Protein AF-A0A379V1A9-F1 (afdb_monomer_lite)

Structure (mmCIF, N/CA/C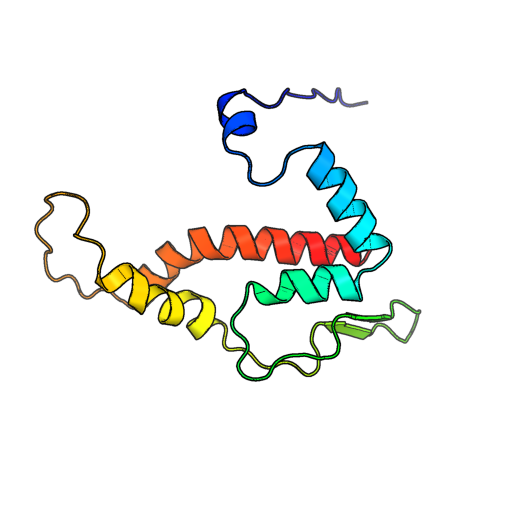/O backbone):
data_AF-A0A379V1A9-F1
#
_entry.id   AF-A0A379V1A9-F1
#
loop_
_atom_site.group_PDB
_atom_site.id
_atom_site.type_symbol
_atom_site.label_atom_id
_atom_site.label_alt_id
_atom_site.label_comp_id
_atom_site.label_asym_id
_atom_site.label_entity_id
_atom_site.label_seq_id
_atom_site.pdbx_PDB_ins_code
_atom_site.Cartn_x
_atom_site.Cartn_y
_atom_site.Cartn_z
_atom_site.occupancy
_atom_site.B_iso_or_equiv
_atom_site.auth_seq_id
_atom_site.auth_comp_id
_atom_site.auth_asym_id
_atom_site.auth_atom_id
_atom_site.pdbx_PDB_model_num
ATOM 1 N N . MET A 1 1 ? 33.367 13.624 -0.659 1.00 52.41 1 MET A N 1
ATOM 2 C CA . MET A 1 1 ? 32.279 13.339 -1.618 1.00 52.41 1 MET A CA 1
ATOM 3 C C . MET A 1 1 ? 32.472 11.920 -2.129 1.00 52.41 1 MET A C 1
ATOM 5 O O . MET A 1 1 ? 33.436 11.682 -2.844 1.00 52.41 1 MET A O 1
ATOM 9 N N . SER A 1 2 ? 31.660 10.960 -1.687 1.00 70.19 2 SER A N 1
ATOM 10 C CA . SER A 1 2 ? 31.727 9.576 -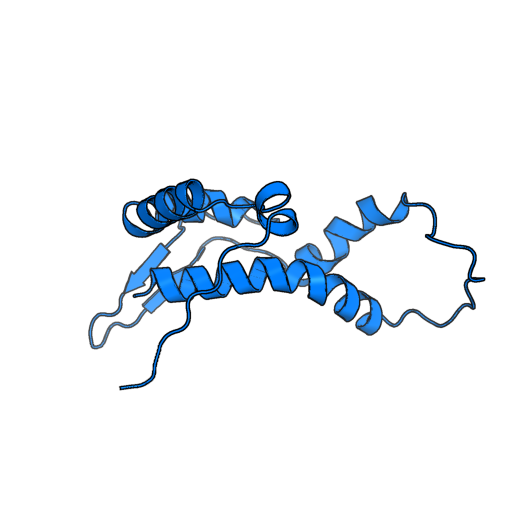2.175 1.00 70.19 2 SER A CA 1
ATOM 11 C C . SER A 1 2 ? 31.229 9.503 -3.625 1.00 70.19 2 SER A C 1
ATOM 13 O O . SER A 1 2 ? 30.213 10.108 -3.966 1.00 70.19 2 SER A O 1
ATOM 15 N N . GLN A 1 3 ? 31.944 8.787 -4.497 1.00 73.31 3 GLN A N 1
ATOM 16 C CA . GLN A 1 3 ? 31.487 8.553 -5.870 1.00 73.31 3 GLN A CA 1
ATOM 17 C C . GLN A 1 3 ? 30.266 7.622 -5.850 1.00 73.31 3 GLN A C 1
ATOM 19 O O . GLN A 1 3 ? 30.300 6.555 -5.242 1.00 73.31 3 GLN A O 1
ATOM 24 N N . THR A 1 4 ? 29.170 8.034 -6.494 1.00 83.06 4 THR A N 1
ATOM 25 C CA . THR A 1 4 ? 27.951 7.220 -6.619 1.00 83.06 4 THR A CA 1
ATOM 26 C C . THR A 1 4 ? 27.962 6.508 -7.968 1.00 83.06 4 THR A C 1
ATOM 28 O O . THR A 1 4 ? 27.695 7.126 -8.998 1.00 83.06 4 THR A O 1
ATOM 31 N N . HIS A 1 5 ? 28.262 5.210 -7.971 1.00 84.31 5 HIS A N 1
ATOM 32 C CA . HIS A 1 5 ? 28.200 4.380 -9.175 1.00 84.31 5 HIS A CA 1
ATOM 33 C C . HIS A 1 5 ? 26.764 3.892 -9.397 1.00 84.31 5 HIS A C 1
ATOM 35 O O . HIS A 1 5 ? 26.204 3.180 -8.564 1.00 84.31 5 HIS A O 1
ATOM 41 N N . LYS A 1 6 ? 26.148 4.288 -10.517 1.00 87.75 6 LYS A N 1
ATOM 42 C CA . LYS A 1 6 ? 24.834 3.778 -10.934 1.00 87.75 6 LYS A CA 1
ATOM 43 C C . LYS A 1 6 ? 25.032 2.569 -11.846 1.00 87.75 6 LYS A C 1
ATOM 45 O O . LYS A 1 6 ? 25.679 2.687 -12.882 1.00 87.75 6 LYS A O 1
ATOM 50 N N . HIS A 1 7 ? 24.460 1.429 -11.470 1.00 90.75 7 HIS A N 1
ATOM 51 C CA . HIS A 1 7 ? 24.455 0.221 -12.294 1.00 90.75 7 HIS A CA 1
ATOM 52 C C . HIS A 1 7 ? 23.165 0.143 -13.109 1.00 90.75 7 HIS A C 1
ATOM 54 O O . HIS A 1 7 ? 22.075 0.347 -12.572 1.00 90.75 7 HIS A O 1
ATOM 60 N N . ALA A 1 8 ? 23.295 -0.146 -14.403 1.00 92.75 8 ALA A N 1
ATOM 61 C CA . ALA A 1 8 ? 22.150 -0.357 -15.277 1.00 92.75 8 ALA A CA 1
ATOM 62 C C . ALA A 1 8 ? 21.405 -1.647 -14.906 1.00 92.75 8 ALA A C 1
ATOM 64 O O . ALA A 1 8 ? 21.997 -2.605 -14.401 1.00 92.75 8 ALA A O 1
ATOM 65 N N . ILE A 1 9 ? 20.102 -1.669 -15.180 1.00 90.69 9 ILE A N 1
ATOM 66 C CA . ILE A 1 9 ? 19.267 -2.850 -14.965 1.00 90.69 9 ILE A CA 1
ATOM 67 C C . ILE A 1 9 ? 19.653 -3.894 -16.025 1.00 90.69 9 ILE A C 1
ATOM 69 O O . ILE A 1 9 ? 19.598 -3.585 -17.216 1.00 90.69 9 ILE A O 1
ATOM 73 N N . PRO A 1 10 ? 20.051 -5.115 -15.634 1.00 93.81 10 PRO A N 1
ATOM 74 C CA . PRO A 1 10 ? 20.410 -6.149 -16.595 1.00 93.81 10 PRO A CA 1
ATOM 75 C C . PRO A 1 10 ? 19.163 -6.672 -17.331 1.00 93.81 10 PRO A C 1
ATOM 77 O O . PRO A 1 10 ? 18.068 -6.719 -16.764 1.00 93.81 10 PRO A O 1
ATOM 80 N N . ALA A 1 11 ? 19.331 -7.090 -18.590 1.00 93.38 11 ALA A N 1
ATOM 81 C CA . ALA A 1 11 ? 18.224 -7.445 -19.489 1.00 93.38 11 ALA A CA 1
ATOM 82 C C . ALA A 1 11 ? 17.298 -8.535 -18.919 1.00 93.38 11 ALA A C 1
ATOM 84 O O . ALA A 1 11 ? 16.081 -8.394 -18.938 1.00 93.38 11 ALA A O 1
ATOM 85 N N . ASN A 1 12 ? 17.867 -9.562 -18.279 1.00 94.06 12 ASN A N 1
ATOM 86 C CA . ASN A 1 12 ? 17.095 -10.647 -17.669 1.00 94.06 12 ASN A CA 1
ATOM 87 C C . ASN A 1 12 ? 16.124 -10.173 -16.570 1.00 94.06 12 ASN A C 1
ATOM 89 O O . ASN A 1 12 ? 15.136 -10.854 -16.289 1.00 94.06 12 ASN A O 1
ATOM 93 N N . ILE A 1 13 ? 16.427 -9.047 -15.914 1.00 92.44 13 ILE A N 1
ATOM 94 C CA . ILE A 1 13 ? 15.554 -8.431 -14.913 1.00 92.44 13 ILE A CA 1
ATOM 95 C C . ILE A 1 13 ? 14.546 -7.514 -15.592 1.00 92.44 13 ILE A C 1
ATOM 97 O O . ILE A 1 13 ? 13.381 -7.556 -15.215 1.00 92.44 13 ILE A O 1
ATOM 101 N N . ALA A 1 14 ? 14.960 -6.740 -16.597 1.00 91.19 14 ALA A N 1
ATOM 102 C CA . ALA A 1 14 ? 14.048 -5.893 -17.364 1.00 91.19 14 ALA A CA 1
ATOM 103 C C . ALA A 1 14 ? 12.885 -6.708 -17.966 1.00 91.19 14 ALA A C 1
ATOM 105 O O . ALA A 1 14 ? 11.733 -6.306 -17.822 1.00 91.19 14 ALA A O 1
ATOM 106 N N . ASP A 1 15 ? 13.167 -7.897 -18.505 1.00 91.88 15 ASP A N 1
ATOM 107 C CA . ASP A 1 15 ? 12.164 -8.756 -19.152 1.00 91.88 15 ASP A CA 1
ATOM 108 C C . ASP A 1 15 ? 11.169 -9.410 -18.175 1.00 91.88 15 ASP A C 1
ATOM 110 O O . ASP A 1 15 ? 10.052 -9.756 -18.555 1.00 91.88 15 ASP A O 1
ATOM 114 N N . ARG A 1 16 ? 11.567 -9.629 -16.913 1.00 91.88 16 ARG A N 1
ATOM 115 C CA . ARG A 1 16 ? 10.768 -10.372 -15.911 1.00 91.88 16 ARG A CA 1
ATOM 116 C C . ARG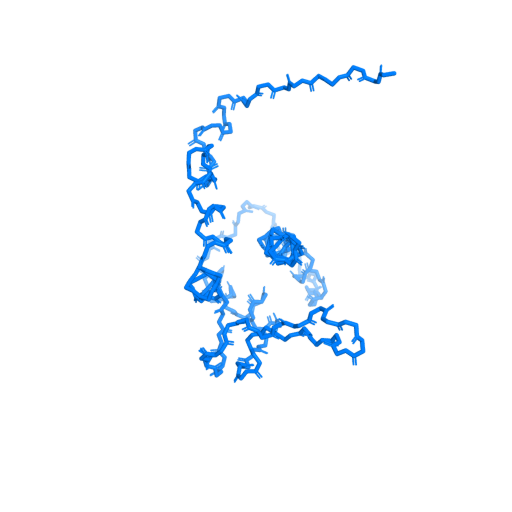 A 1 16 ? 10.319 -9.513 -14.732 1.00 91.88 16 ARG A C 1
ATOM 118 O O . ARG A 1 16 ? 9.737 -10.040 -13.780 1.00 91.88 16 ARG A O 1
ATOM 125 N N . CYS A 1 17 ? 10.634 -8.219 -14.740 1.00 90.94 17 CYS A N 1
ATOM 126 C CA . CYS A 1 17 ? 10.285 -7.333 -13.642 1.00 90.94 17 CYS A CA 1
ATOM 127 C C . CYS A 1 17 ? 8.763 -7.198 -13.526 1.00 90.94 17 CYS A C 1
ATOM 129 O O . CYS A 1 17 ? 8.040 -7.120 -14.513 1.00 90.94 17 CYS A O 1
ATOM 131 N N . LEU A 1 18 ? 8.272 -7.160 -12.287 1.00 91.31 18 LEU A N 1
ATOM 132 C CA . LEU A 1 18 ? 6.852 -6.917 -12.025 1.00 91.31 18 LEU A CA 1
ATOM 133 C C . LEU A 1 18 ? 6.485 -5.441 -12.205 1.00 91.31 18 LEU A C 1
ATOM 135 O O . LEU A 1 18 ? 5.318 -5.129 -12.414 1.00 91.31 18 LEU A O 1
ATOM 139 N N . ILE A 1 19 ? 7.473 -4.551 -12.059 1.00 92.25 19 ILE A N 1
ATOM 140 C CA . ILE A 1 19 ? 7.333 -3.099 -12.124 1.00 92.25 19 ILE A CA 1
ATOM 141 C C . ILE A 1 19 ? 8.540 -2.543 -12.878 1.00 92.25 19 ILE A C 1
ATOM 143 O O . ILE A 1 19 ? 9.677 -2.702 -12.426 1.00 92.25 19 ILE A O 1
ATOM 147 N N . ASN A 1 20 ? 8.285 -1.883 -14.003 1.00 93.00 20 ASN A N 1
ATOM 148 C CA . ASN A 1 20 ? 9.296 -1.164 -14.775 1.00 93.00 20 ASN A CA 1
ATOM 149 C C . ASN A 1 20 ? 9.455 0.298 -14.271 1.00 93.00 20 ASN A C 1
ATOM 151 O O . ASN A 1 20 ? 8.684 0.737 -13.410 1.00 93.00 20 ASN A O 1
ATOM 155 N N . PRO A 1 21 ? 10.437 1.076 -14.769 1.00 92.00 21 PRO A N 1
ATOM 156 C CA . PRO A 1 21 ? 10.662 2.451 -14.308 1.00 92.00 21 PRO A CA 1
ATOM 157 C C . PRO A 1 21 ? 9.452 3.387 -14.476 1.00 92.00 21 PRO A C 1
ATOM 159 O O . PRO A 1 21 ? 9.153 4.172 -13.581 1.00 92.00 21 PRO A O 1
ATOM 162 N N . GLU A 1 22 ? 8.711 3.280 -15.578 1.00 93.44 22 GLU A N 1
ATOM 163 C CA . GLU A 1 22 ? 7.541 4.131 -15.852 1.00 93.44 22 GLU A CA 1
ATOM 164 C C . GLU A 1 22 ? 6.355 3.792 -14.935 1.00 93.44 22 GLU A C 1
ATOM 166 O O . GLU A 1 22 ? 5.675 4.672 -14.396 1.00 93.44 22 GLU A O 1
ATOM 171 N N . GLN A 1 23 ? 6.128 2.498 -14.703 1.00 90.94 23 GLN A N 1
ATOM 172 C CA . GLN A 1 23 ? 5.131 1.995 -13.763 1.00 90.94 23 GLN A CA 1
ATOM 173 C C . GLN A 1 23 ? 5.483 2.378 -12.328 1.00 90.94 23 GLN A C 1
ATOM 175 O O . GLN A 1 23 ? 4.580 2.704 -11.558 1.00 90.94 23 GLN A O 1
ATOM 180 N N . TYR A 1 24 ? 6.770 2.355 -11.968 1.00 91.50 24 TYR A N 1
ATOM 181 C CA . TYR A 1 24 ? 7.242 2.832 -10.672 1.00 91.50 24 TYR A CA 1
ATOM 182 C C . TYR A 1 24 ? 6.874 4.303 -10.471 1.00 91.50 24 TYR A C 1
ATOM 184 O O . TYR A 1 24 ? 6.210 4.617 -9.487 1.00 91.50 24 TYR A O 1
ATOM 192 N N . GLU A 1 25 ? 7.228 5.177 -11.416 1.00 91.69 25 GLU A N 1
ATOM 193 C CA . GLU A 1 25 ? 6.914 6.611 -11.348 1.00 91.69 25 GLU A CA 1
ATOM 194 C C . GLU A 1 25 ? 5.407 6.859 -11.223 1.00 91.69 25 GLU A C 1
ATOM 196 O O . GLU A 1 25 ? 4.957 7.642 -10.384 1.00 91.69 25 GLU A O 1
ATOM 201 N N . THR A 1 26 ? 4.609 6.147 -12.019 1.00 93.12 26 THR A N 1
ATOM 202 C CA . THR A 1 26 ? 3.148 6.286 -12.015 1.00 93.12 26 THR A CA 1
ATOM 203 C C . THR A 1 26 ? 2.546 5.841 -10.683 1.00 93.12 26 THR A C 1
ATOM 205 O O . THR A 1 26 ? 1.804 6.596 -10.052 1.00 93.12 26 THR A O 1
ATOM 208 N N . LYS A 1 27 ? 2.897 4.637 -10.215 1.00 90.81 27 LYS A N 1
ATOM 209 C CA . LYS A 1 27 ? 2.396 4.089 -8.945 1.00 90.81 27 LYS A CA 1
ATOM 210 C C . LYS A 1 27 ? 2.878 4.904 -7.751 1.00 90.81 27 LYS A C 1
ATOM 212 O O . LYS A 1 27 ? 2.117 5.109 -6.811 1.00 90.81 27 LYS A O 1
ATOM 217 N N . TYR A 1 28 ? 4.114 5.395 -7.795 1.00 89.88 28 TYR A N 1
ATOM 218 C CA . TYR A 1 28 ? 4.660 6.256 -6.756 1.00 89.88 28 TYR A CA 1
ATOM 219 C C . TYR A 1 28 ? 3.868 7.560 -6.662 1.00 89.88 28 TYR A C 1
ATOM 221 O O . TYR A 1 28 ? 3.367 7.881 -5.585 1.00 89.88 28 TYR A O 1
ATOM 229 N N . LYS A 1 29 ? 3.655 8.257 -7.786 1.00 92.69 29 LYS A N 1
ATOM 230 C CA . LYS A 1 29 ? 2.829 9.474 -7.820 1.00 92.69 29 LYS A CA 1
ATOM 231 C C . LYS A 1 29 ? 1.424 9.228 -7.276 1.00 92.69 29 LYS A C 1
ATOM 233 O O . LYS A 1 29 ? 0.955 10.012 -6.457 1.00 92.69 29 LYS A O 1
ATOM 238 N N . GLN A 1 30 ? 0.780 8.130 -7.673 1.00 90.75 30 GLN A N 1
ATOM 239 C CA . GLN A 1 30 ? -0.547 7.781 -7.164 1.00 90.75 30 GLN A CA 1
ATOM 240 C C . GLN A 1 30 ? -0.528 7.538 -5.648 1.00 90.75 30 GLN A C 1
ATOM 242 O O . GLN A 1 30 ? -1.367 8.080 -4.943 1.00 90.75 30 GLN A O 1
ATOM 247 N N . SER A 1 31 ? 0.463 6.804 -5.133 1.00 88.81 31 SER A N 1
ATOM 248 C CA . SER A 1 31 ? 0.569 6.497 -3.699 1.00 88.81 31 SER A CA 1
ATOM 249 C C . SER A 1 31 ? 0.731 7.727 -2.798 1.00 88.81 31 SER A C 1
ATOM 251 O O . SER A 1 31 ? 0.383 7.665 -1.618 1.00 88.81 31 SER A O 1
ATOM 253 N N . ILE A 1 32 ? 1.266 8.822 -3.347 1.00 88.94 32 ILE A N 1
ATOM 254 C CA . ILE A 1 32 ? 1.458 10.093 -2.642 1.00 88.94 32 ILE A CA 1
ATOM 255 C C . ILE A 1 32 ? 0.236 11.000 -2.800 1.00 88.94 32 ILE A C 1
ATOM 257 O O . ILE A 1 32 ? -0.235 11.558 -1.813 1.00 88.94 32 ILE A O 1
ATOM 261 N N . ASN A 1 33 ? -0.275 11.140 -4.025 1.00 92.25 33 ASN A N 1
ATOM 262 C CA . ASN A 1 33 ? -1.369 12.063 -4.328 1.00 92.25 33 ASN A CA 1
ATOM 263 C C . ASN A 1 33 ? -2.727 11.551 -3.835 1.00 92.25 33 ASN A C 1
ATOM 265 O O . ASN A 1 33 ? -3.552 12.346 -3.397 1.00 92.25 33 ASN A O 1
ATOM 269 N N . ASP A 1 34 ? -2.956 10.241 -3.918 1.00 92.56 34 ASP A N 1
ATOM 270 C CA . ASP A 1 34 ? -4.188 9.583 -3.487 1.00 92.56 34 ASP A CA 1
ATOM 271 C C . ASP A 1 34 ? -3.859 8.272 -2.745 1.00 92.56 34 ASP A C 1
ATOM 273 O O . ASP A 1 34 ? -3.933 7.168 -3.306 1.00 92.56 34 ASP A O 1
ATOM 277 N N . PRO A 1 35 ? -3.422 8.384 -1.476 1.00 89.31 35 PRO A N 1
ATOM 278 C CA . PRO A 1 35 ? -3.011 7.232 -0.694 1.00 89.31 35 PRO A CA 1
ATOM 279 C C . PRO A 1 35 ? -4.179 6.287 -0.407 1.00 89.31 35 PRO A C 1
ATOM 281 O O . PRO A 1 35 ? -3.968 5.079 -0.426 1.00 89.31 35 PRO A O 1
ATOM 284 N N . ASP A 1 36 ? -5.389 6.791 -0.157 1.00 89.75 36 ASP A N 1
ATOM 285 C CA . ASP A 1 36 ? -6.523 5.938 0.207 1.00 89.75 36 ASP A CA 1
ATOM 286 C C . ASP A 1 36 ? -6.944 5.040 -0.958 1.00 89.75 36 ASP A C 1
ATOM 288 O O . ASP A 1 36 ? -7.122 3.837 -0.759 1.00 89.75 36 ASP A O 1
ATOM 292 N N . THR A 1 37 ? -7.002 5.567 -2.185 1.00 92.25 37 THR A N 1
ATOM 293 C CA . THR A 1 37 ? -7.298 4.742 -3.366 1.00 92.25 37 THR A CA 1
ATOM 294 C C . THR A 1 37 ? -6.175 3.748 -3.642 1.00 92.25 37 THR A C 1
ATOM 296 O O . THR A 1 37 ? -6.426 2.547 -3.773 1.00 92.25 37 THR A O 1
ATOM 299 N N . PHE A 1 38 ? -4.920 4.213 -3.688 1.00 92.88 38 PHE A N 1
ATOM 300 C CA . PHE A 1 38 ? -3.789 3.342 -4.014 1.00 92.88 38 PHE A CA 1
ATOM 301 C C . PHE A 1 38 ? -3.644 2.205 -2.999 1.00 92.88 38 PHE A C 1
ATOM 303 O O . PHE A 1 38 ? -3.595 1.029 -3.368 1.00 92.88 38 PHE A O 1
ATOM 310 N N . TRP A 1 39 ? -3.595 2.538 -1.710 1.00 91.19 39 TRP A N 1
ATOM 311 C CA . TRP A 1 39 ? -3.439 1.549 -0.651 1.00 91.19 39 TRP A CA 1
ATOM 312 C C . TRP A 1 39 ? -4.705 0.714 -0.464 1.00 91.19 39 TRP A C 1
ATOM 314 O O . TRP A 1 39 ? -4.597 -0.484 -0.214 1.00 91.19 39 TRP A O 1
ATOM 324 N N . GLY A 1 40 ? -5.886 1.280 -0.712 1.00 92.50 40 GLY A N 1
ATOM 325 C CA . GLY A 1 40 ? -7.144 0.541 -0.738 1.00 92.50 40 GLY A CA 1
ATOM 326 C C . GLY A 1 40 ? -7.163 -0.564 -1.792 1.00 92.50 40 GLY A C 1
ATOM 327 O O . GLY A 1 40 ? -7.662 -1.657 -1.521 1.00 92.50 40 GLY A O 1
ATOM 328 N N . GLU A 1 41 ? -6.564 -0.333 -2.961 1.00 93.00 41 GLU A N 1
ATOM 329 C CA . GLU A 1 41 ? -6.358 -1.369 -3.976 1.00 93.00 41 GLU A CA 1
ATOM 330 C C . GLU A 1 41 ? -5.244 -2.347 -3.594 1.00 93.00 41 GLU A C 1
ATOM 332 O O . GLU A 1 41 ? -5.428 -3.560 -3.703 1.00 93.00 41 GLU A O 1
ATOM 337 N N . GLN A 1 42 ? -4.096 -1.847 -3.121 1.00 91.06 42 GLN A N 1
ATOM 338 C CA . GLN A 1 42 ? -2.960 -2.705 -2.766 1.00 91.06 42 GLN A CA 1
ATOM 339 C C . GLN A 1 42 ? -3.245 -3.611 -1.560 1.00 91.06 42 GLN A C 1
ATOM 341 O O . GLN A 1 42 ? -2.691 -4.706 -1.484 1.00 91.06 42 GLN A O 1
ATOM 346 N N . GLY A 1 43 ? -4.098 -3.197 -0.622 1.00 88.94 43 GLY A N 1
ATOM 347 C CA . GLY A 1 43 ? -4.471 -3.990 0.553 1.00 88.94 43 GLY A CA 1
ATOM 348 C C . GLY A 1 43 ? -5.297 -5.240 0.225 1.00 88.94 43 GLY A C 1
ATOM 349 O O . GLY A 1 43 ? -5.317 -6.176 1.027 1.00 88.94 43 GLY A O 1
ATOM 350 N N . LYS A 1 44 ? -5.874 -5.323 -0.983 1.00 90.44 44 LYS A N 1
ATOM 351 C CA . LYS A 1 44 ? -6.606 -6.503 -1.487 1.00 90.44 44 LYS A CA 1
ATOM 352 C C . LYS A 1 44 ? -5.704 -7.698 -1.810 1.00 90.44 44 LYS A C 1
ATOM 354 O O . LYS A 1 44 ? -6.201 -8.765 -2.141 1.00 90.44 44 LYS A O 1
ATOM 359 N N . ILE A 1 45 ? -4.379 -7.537 -1.733 1.00 90.44 45 ILE A N 1
ATOM 360 C CA . ILE A 1 45 ? -3.429 -8.657 -1.851 1.00 90.44 45 ILE A CA 1
ATOM 361 C C . ILE A 1 45 ? -3.504 -9.625 -0.654 1.00 90.44 45 ILE A C 1
ATOM 363 O O . ILE A 1 45 ? -3.013 -10.758 -0.722 1.00 90.44 45 ILE A O 1
ATOM 367 N N . LEU A 1 46 ? -4.056 -9.155 0.465 1.00 89.56 46 LEU A N 1
ATOM 368 C CA . LEU A 1 46 ? -4.287 -9.939 1.669 1.00 89.56 46 LEU A CA 1
ATOM 369 C C . LEU A 1 46 ? -5.751 -10.364 1.733 1.00 89.56 46 LEU A C 1
ATOM 371 O O . LEU A 1 46 ? -6.640 -9.633 1.301 1.00 89.56 46 LEU A O 1
ATOM 375 N N . ASP A 1 47 ? -5.978 -11.522 2.336 1.00 90.06 47 ASP A N 1
ATOM 376 C CA . ASP A 1 47 ? 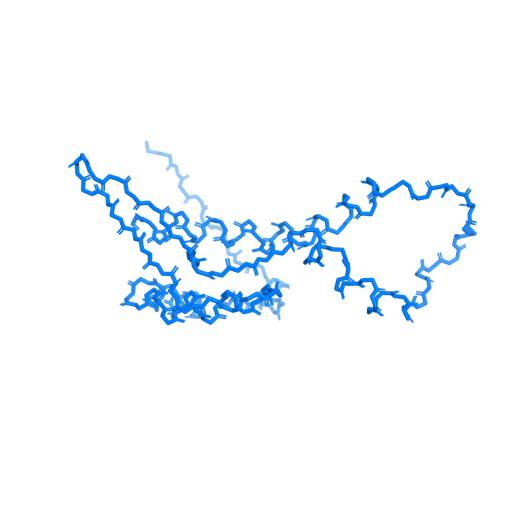-7.300 -12.043 2.632 1.00 90.06 47 ASP A CA 1
ATOM 377 C C . ASP A 1 47 ? -7.758 -11.478 3.974 1.00 90.06 47 ASP A C 1
ATOM 379 O O . ASP A 1 47 ? -7.151 -11.720 5.027 1.00 90.06 47 ASP A O 1
ATOM 383 N N . TRP A 1 48 ? -8.833 -10.702 3.922 1.00 92.06 48 TRP A N 1
ATOM 384 C CA . TRP A 1 48 ? -9.446 -10.074 5.083 1.00 92.06 48 TRP A CA 1
ATOM 385 C C . TRP A 1 48 ? -10.648 -10.891 5.536 1.00 92.06 48 TRP A C 1
ATOM 387 O O . TRP A 1 48 ? -11.450 -11.335 4.718 1.00 92.06 48 TRP A O 1
ATOM 397 N N . ILE A 1 49 ? -10.780 -11.069 6.849 1.00 93.38 49 ILE A N 1
ATOM 398 C CA . ILE A 1 49 ? -11.961 -11.688 7.460 1.00 93.38 49 ILE A CA 1
ATOM 399 C C . ILE A 1 49 ? -13.097 -10.666 7.458 1.00 93.38 49 ILE A C 1
ATOM 401 O O . ILE A 1 49 ? -14.204 -10.950 7.010 1.00 93.38 49 ILE A O 1
ATOM 405 N N . THR A 1 50 ? -12.802 -9.451 7.923 1.00 93.50 50 THR A N 1
ATOM 406 C CA . THR A 1 50 ? -13.685 -8.292 7.783 1.00 93.50 50 THR A CA 1
ATOM 407 C C . THR A 1 50 ? -12.999 -7.276 6.877 1.00 93.50 50 THR A C 1
ATOM 409 O O . THR A 1 50 ? -11.895 -6.837 7.220 1.00 93.50 50 THR A O 1
ATOM 412 N N . PRO A 1 51 ? -13.603 -6.910 5.731 1.00 91.81 51 PRO A N 1
ATOM 413 C CA . PRO A 1 51 ? -13.020 -5.923 4.836 1.00 91.81 51 PRO A CA 1
ATOM 414 C C . PRO A 1 51 ? -12.965 -4.555 5.520 1.00 91.81 51 PRO A C 1
ATOM 416 O O . PRO A 1 51 ? -13.910 -4.148 6.194 1.00 91.81 51 PRO A O 1
ATOM 419 N N . TYR A 1 52 ? -11.855 -3.851 5.325 1.00 92.19 52 TYR A N 1
ATOM 420 C CA . TYR A 1 52 ? -11.682 -2.477 5.783 1.00 92.19 52 TYR A CA 1
ATOM 421 C C . TYR A 1 52 ? -12.449 -1.498 4.886 1.00 92.19 52 TYR A C 1
ATOM 423 O O . TYR A 1 52 ? -12.605 -1.724 3.683 1.00 92.19 52 TYR A O 1
ATOM 431 N N . GLN A 1 53 ? -12.869 -0.373 5.454 1.00 92.06 53 GLN A N 1
ATOM 432 C CA . GLN A 1 53 ? -13.367 0.792 4.718 1.00 92.06 53 GLN A CA 1
ATOM 433 C C . GLN A 1 53 ? -12.384 1.957 4.838 1.00 92.06 53 GLN A C 1
ATOM 435 O O . GLN A 1 53 ? -12.219 2.724 3.890 1.00 92.06 53 GLN A O 1
ATOM 440 N N . LYS A 1 54 ? -11.693 2.079 5.978 1.00 91.19 54 LYS A N 1
ATOM 441 C CA . LYS A 1 54 ? -10.732 3.158 6.227 1.00 91.19 54 LYS A CA 1
ATOM 442 C C . LYS A 1 54 ? -9.303 2.706 5.988 1.00 91.19 54 LYS A C 1
ATOM 444 O O . LYS A 1 54 ? -8.759 1.906 6.742 1.00 91.19 54 LYS A O 1
ATOM 449 N N . VAL A 1 55 ? -8.664 3.280 4.976 1.00 91.62 55 VAL A N 1
ATOM 450 C CA . VAL A 1 55 ? -7.318 2.881 4.556 1.00 91.62 55 VAL A CA 1
ATOM 451 C C . VAL A 1 55 ? -6.244 3.576 5.391 1.00 91.62 55 VAL A C 1
ATOM 453 O O . VAL A 1 55 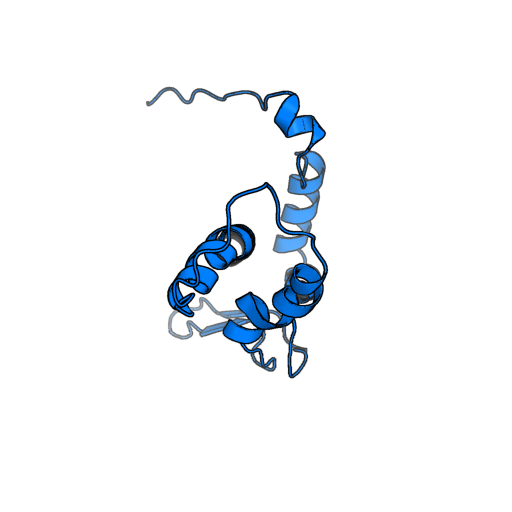? -5.513 2.888 6.108 1.00 91.62 55 VAL A O 1
ATOM 456 N N . LYS A 1 56 ? -6.164 4.913 5.362 1.00 89.06 56 LYS A N 1
ATOM 457 C CA . LYS A 1 56 ? -5.155 5.687 6.100 1.00 89.06 56 LYS A CA 1
ATOM 458 C C . LYS A 1 56 ? -5.803 6.638 7.107 1.00 89.06 5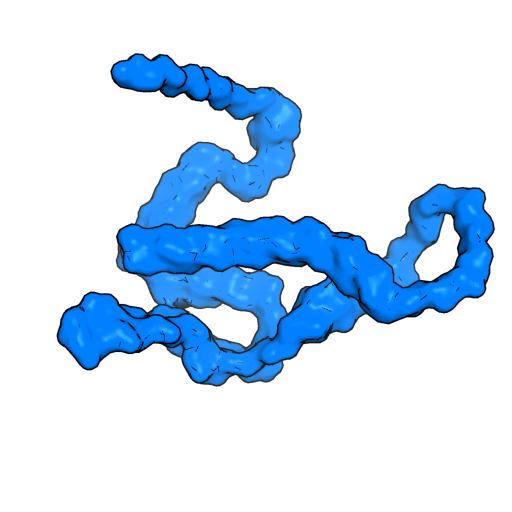6 LYS A C 1
ATOM 460 O O . LYS A 1 56 ? -6.621 7.481 6.763 1.00 89.06 56 LYS A O 1
ATOM 465 N N . ASN A 1 57 ? -5.373 6.562 8.363 1.00 90.06 57 ASN A N 1
ATOM 466 C CA . ASN A 1 57 ? -5.719 7.529 9.404 1.00 90.06 57 ASN A CA 1
ATOM 467 C C . ASN A 1 57 ? -4.460 7.850 10.219 1.00 90.06 57 ASN A C 1
ATOM 469 O O . ASN A 1 57 ? -4.149 7.198 11.219 1.00 90.06 57 ASN A O 1
ATOM 473 N N . THR A 1 58 ? -3.673 8.812 9.729 1.00 89.06 58 THR A N 1
ATOM 474 C CA . THR A 1 58 ? -2.362 9.142 10.299 1.00 89.06 58 THR A CA 1
ATOM 475 C C . THR A 1 58 ? -2.213 10.637 10.566 1.00 89.06 58 THR A C 1
ATOM 477 O O . THR A 1 58 ? -2.389 11.442 9.655 1.00 89.06 58 THR A O 1
ATOM 480 N N . SER A 1 59 ? -1.801 10.993 11.778 1.00 87.75 59 SER A N 1
ATOM 481 C CA . SER A 1 59 ? -1.404 12.333 12.204 1.00 87.75 59 SER A CA 1
ATOM 482 C C . SER A 1 59 ? 0.011 12.283 12.775 1.00 87.75 59 SER A C 1
ATOM 484 O O . SER A 1 59 ? 0.317 11.448 13.626 1.00 87.75 59 SER A O 1
ATOM 486 N N . PHE A 1 60 ? 0.858 13.209 12.327 1.00 88.88 60 PHE A N 1
ATOM 487 C CA . PHE A 1 60 ? 2.206 13.446 12.859 1.00 88.88 60 PHE A CA 1
ATOM 488 C C . PHE A 1 60 ? 2.301 14.773 13.620 1.00 88.88 60 PHE A C 1
ATOM 490 O O . PHE A 1 60 ? 3.398 15.272 13.865 1.00 88.88 60 PHE A O 1
ATOM 497 N N . ALA A 1 61 ? 1.161 15.373 13.969 1.00 89.06 61 ALA A N 1
ATOM 498 C CA . ALA A 1 61 ? 1.142 16.638 14.685 1.00 89.06 61 ALA A CA 1
ATOM 499 C C . ALA A 1 61 ? 1.836 16.499 16.059 1.00 89.06 61 ALA A C 1
ATOM 501 O O . ALA A 1 61 ? 1.628 15.493 16.749 1.00 89.06 61 ALA A O 1
ATOM 502 N N . PRO A 1 62 ? 2.635 17.494 16.489 1.00 82.94 62 PRO A N 1
ATOM 503 C CA . PRO A 1 62 ? 3.236 17.501 17.820 1.00 82.94 62 PRO A CA 1
ATOM 504 C C . PRO A 1 62 ? 2.166 17.328 18.907 1.00 82.94 62 PRO A C 1
ATOM 506 O O . PRO A 1 62 ? 1.184 18.062 18.939 1.00 82.94 62 PRO A O 1
ATOM 509 N N . GLY A 1 63 ? 2.333 16.329 19.777 1.00 86.00 63 GLY A N 1
ATOM 510 C CA . GLY A 1 63 ? 1.358 15.996 20.826 1.00 86.00 63 GLY A CA 1
ATOM 511 C C . GLY A 1 63 ? 0.152 15.160 20.371 1.00 86.00 63 GLY A C 1
ATOM 512 O O . GLY A 1 63 ? -0.615 14.716 21.218 1.00 86.00 63 GLY A O 1
ATOM 513 N N . ASN A 1 64 ? 0.003 14.881 19.072 1.00 83.19 64 ASN A N 1
ATOM 514 C CA . ASN A 1 64 ? -1.046 14.016 18.523 1.00 83.19 64 ASN A CA 1
ATOM 515 C C . ASN A 1 64 ? -0.489 13.108 17.413 1.00 83.19 64 ASN A C 1
ATOM 517 O O . ASN A 1 64 ? -0.918 13.157 16.254 1.00 83.19 64 ASN A O 1
ATOM 521 N N . VAL A 1 65 ? 0.503 12.289 17.777 1.00 88.25 65 VAL A N 1
ATOM 522 C CA . VAL A 1 65 ? 1.047 11.255 16.893 1.00 88.25 65 VAL A CA 1
ATOM 523 C C . VAL A 1 65 ? 0.128 10.039 16.955 1.00 88.25 65 VAL A C 1
ATOM 525 O O . VAL A 1 65 ? 0.106 9.312 17.946 1.00 88.25 65 VAL A O 1
ATOM 528 N N . SER A 1 66 ? -0.640 9.822 15.892 1.00 89.19 66 SER A N 1
ATOM 529 C CA . SER A 1 66 ? -1.545 8.680 15.753 1.00 89.19 66 SER A CA 1
ATOM 530 C C . SER A 1 66 ? -1.345 8.077 14.377 1.00 89.19 66 SER A C 1
ATOM 532 O O . SER A 1 66 ? -1.427 8.789 13.385 1.00 89.19 66 SER A O 1
ATOM 534 N N . ILE A 1 67 ? -1.035 6.787 14.293 1.00 90.38 67 ILE A N 1
ATOM 535 C CA . ILE A 1 67 ? -0.782 6.113 13.017 1.00 90.38 67 ILE A CA 1
ATOM 536 C C . ILE A 1 67 ? -1.648 4.866 12.988 1.00 90.38 67 ILE A C 1
ATOM 538 O O . ILE A 1 67 ? -1.363 3.893 13.687 1.00 90.38 67 ILE A O 1
ATOM 542 N N . LYS A 1 68 ? -2.706 4.902 12.185 1.00 90.44 68 LYS A N 1
ATOM 543 C CA . LYS A 1 68 ? -3.615 3.779 11.997 1.00 90.44 68 LYS A CA 1
ATOM 544 C C . LYS A 1 68 ? -3.806 3.519 10.510 1.00 90.44 68 LYS A C 1
ATOM 546 O O . LYS A 1 68 ? -3.988 4.442 9.719 1.00 90.44 68 LYS A O 1
ATOM 551 N N . TRP A 1 69 ? -3.756 2.245 10.156 1.00 91.88 69 TRP A N 1
ATOM 552 C CA . TRP A 1 69 ? -3.967 1.751 8.803 1.00 91.88 69 TRP A CA 1
ATOM 553 C C . TRP A 1 69 ? -4.964 0.607 8.872 1.00 91.88 69 TRP A C 1
ATOM 555 O O . TRP A 1 69 ? -4.796 -0.261 9.730 1.00 91.88 69 TRP A O 1
ATOM 565 N N . TYR A 1 70 ? -5.971 0.611 7.994 1.00 93.31 70 TYR A N 1
ATOM 566 C CA . TYR A 1 70 ? -7.010 -0.427 7.946 1.00 93.31 70 TYR A CA 1
ATOM 567 C C . TYR A 1 70 ? -7.666 -0.662 9.314 1.00 93.31 70 TYR A C 1
ATOM 569 O O . TYR A 1 70 ? -7.808 -1.798 9.759 1.00 93.31 70 TYR A O 1
ATOM 577 N N . GLU A 1 71 ? -7.990 0.430 10.019 1.00 91.12 71 GLU A N 1
ATOM 578 C CA . GLU A 1 71 ? -8.327 0.399 11.454 1.00 91.12 71 GLU A CA 1
ATOM 579 C C . GLU A 1 71 ? -9.597 -0.395 11.783 1.00 91.12 71 GLU A C 1
ATOM 581 O O . GLU A 1 71 ? -9.780 -0.829 12.918 1.00 91.12 71 GLU A O 1
ATOM 586 N N . ASP A 1 72 ? -10.464 -0.574 10.793 1.00 93.00 72 ASP A N 1
ATOM 587 C CA . ASP A 1 72 ? -11.731 -1.294 10.863 1.00 93.00 72 ASP A CA 1
ATOM 588 C C . ASP A 1 72 ? -11.665 -2.708 10.261 1.00 93.00 72 ASP A C 1
ATOM 590 O O . ASP A 1 72 ? -12.612 -3.484 10.402 1.00 93.00 72 ASP A O 1
ATOM 594 N N . GLY A 1 73 ? -10.554 -3.063 9.610 1.00 92.94 73 GLY A N 1
ATOM 595 C CA . GLY A 1 73 ? -10.352 -4.373 9.009 1.00 92.94 73 GLY A CA 1
ATOM 596 C C . GLY A 1 73 ? -9.816 -5.399 10.004 1.00 92.94 73 GLY A C 1
ATOM 597 O O . GLY A 1 73 ? -9.014 -5.090 10.885 1.00 92.94 73 GLY A O 1
ATOM 598 N N . THR A 1 74 ? -10.203 -6.661 9.822 1.00 93.44 74 THR A N 1
ATOM 599 C CA . THR A 1 74 ? -9.625 -7.779 10.580 1.00 93.44 74 THR A CA 1
ATOM 600 C C . THR A 1 74 ? -9.050 -8.823 9.635 1.00 93.44 74 THR A C 1
ATOM 602 O O . THR A 1 74 ? -9.661 -9.186 8.629 1.00 93.44 74 THR A O 1
ATOM 605 N N . LEU A 1 75 ? -7.853 -9.316 9.952 1.00 93.06 75 LEU A N 1
ATOM 606 C CA . LEU A 1 75 ? -7.202 -10.386 9.206 1.00 93.06 75 LEU A CA 1
ATOM 607 C C . LEU A 1 75 ? -6.466 -11.337 10.146 1.00 93.06 75 LEU A C 1
ATOM 609 O O . LEU A 1 75 ? -6.116 -10.983 11.273 1.00 93.06 75 LEU A O 1
ATOM 613 N N . ASN A 1 76 ? -6.174 -12.533 9.647 1.00 90.62 76 ASN A N 1
ATOM 614 C CA . ASN A 1 76 ? -5.278 -13.465 10.312 1.00 90.62 76 ASN A CA 1
ATOM 615 C C . ASN A 1 76 ? -3.984 -13.595 9.501 1.00 90.62 76 ASN A C 1
ATOM 617 O O . ASN A 1 76 ? -3.997 -13.975 8.326 1.00 90.62 76 ASN A O 1
ATOM 621 N N . LEU A 1 77 ? -2.859 -13.269 10.142 1.00 85.81 77 LEU A N 1
ATOM 622 C CA . LEU A 1 77 ? -1.539 -13.329 9.520 1.00 85.81 77 LEU A CA 1
ATOM 623 C C . LEU A 1 77 ? -1.146 -14.764 9.148 1.00 85.81 77 LEU A C 1
ATOM 625 O O . LEU A 1 77 ? -0.624 -14.981 8.057 1.00 85.81 77 LEU A O 1
ATOM 629 N N . ALA A 1 78 ? -1.398 -15.736 10.032 1.00 84.69 78 ALA A N 1
ATOM 630 C CA . ALA A 1 78 ? -1.066 -17.137 9.785 1.00 84.69 78 ALA A CA 1
ATOM 631 C C . ALA A 1 78 ? -1.882 -17.687 8.609 1.00 84.69 78 ALA A C 1
ATOM 633 O O . ALA A 1 78 ? -1.292 -18.263 7.700 1.00 84.69 78 ALA A O 1
ATOM 634 N N . ALA A 1 79 ? -3.183 -17.376 8.559 1.00 84.62 79 ALA A N 1
ATOM 635 C CA . ALA A 1 79 ? -4.063 -17.780 7.461 1.00 84.62 79 ALA A CA 1
ATOM 636 C C . ALA A 1 79 ? -3.594 -17.254 6.094 1.00 84.62 79 ALA A C 1
ATOM 638 O O . ALA A 1 79 ? -3.567 -17.986 5.104 1.00 84.62 79 ALA A O 1
ATOM 639 N N . ASN A 1 80 ? -3.145 -15.997 6.052 1.00 89.00 80 ASN A N 1
ATOM 640 C CA . ASN A 1 80 ? -2.587 -15.383 4.847 1.00 89.00 80 ASN A CA 1
ATOM 641 C C . ASN A 1 80 ? -1.221 -15.956 4.445 1.00 89.00 80 ASN A C 1
ATOM 643 O O . ASN A 1 80 ? -0.866 -15.967 3.268 1.00 89.00 80 ASN A O 1
ATOM 647 N N . CYS A 1 81 ? -0.415 -16.391 5.412 1.00 84.44 81 CYS A N 1
ATOM 648 C CA . CYS A 1 81 ? 0.910 -16.932 5.127 1.00 84.44 81 CYS A CA 1
ATOM 649 C C . CYS A 1 81 ? 0.877 -18.424 4.796 1.00 84.44 81 CYS A C 1
ATOM 651 O O . CYS A 1 81 ? 1.767 -18.890 4.100 1.00 84.44 81 CYS A O 1
ATOM 653 N N . LEU A 1 82 ? -0.087 -19.179 5.317 1.00 79.12 82 LEU A N 1
ATOM 654 C CA . LEU A 1 82 ? -0.079 -20.639 5.269 1.00 79.12 82 LEU A CA 1
ATOM 655 C C . LEU A 1 82 ? -1.350 -21.160 4.610 1.00 79.12 82 LEU A C 1
ATOM 657 O O . LEU A 1 82 ? -1.296 -21.689 3.501 1.00 79.12 82 LEU A O 1
ATOM 661 N N . ASP A 1 83 ? -2.482 -20.985 5.284 1.00 82.56 83 ASP A N 1
ATOM 662 C CA . ASP A 1 83 ? -3.735 -21.675 4.993 1.00 82.56 83 ASP A CA 1
ATOM 663 C C . ASP A 1 83 ? -4.206 -21.456 3.550 1.00 82.56 83 ASP A C 1
ATOM 665 O O . ASP A 1 83 ? -4.514 -22.430 2.861 1.00 82.56 83 ASP A O 1
ATOM 669 N N . ARG A 1 84 ? -4.148 -20.218 3.038 1.00 79.94 84 ARG A N 1
ATOM 670 C CA . ARG A 1 84 ? -4.562 -19.919 1.653 1.00 79.94 84 ARG A CA 1
ATOM 671 C C . ARG A 1 84 ? -3.710 -20.610 0.582 1.00 79.94 84 ARG A C 1
ATOM 673 O O . ARG A 1 84 ? -4.193 -20.903 -0.504 1.00 79.94 84 ARG A O 1
ATOM 680 N N . HIS A 1 85 ? -2.441 -20.891 0.879 1.00 82.88 85 HIS A N 1
ATOM 681 C CA . HIS A 1 85 ? -1.511 -21.506 -0.072 1.00 82.88 85 HIS A CA 1
ATOM 682 C C . HIS A 1 85 ? -1.524 -23.035 -0.004 1.00 82.88 85 HIS A C 1
ATOM 684 O O . HIS A 1 85 ? -1.148 -23.693 -0.975 1.00 82.88 85 HIS A O 1
ATOM 690 N N . LEU A 1 86 ? -1.977 -23.619 1.112 1.00 77.94 86 LEU A N 1
ATOM 691 C CA . LEU A 1 86 ? -2.058 -25.074 1.265 1.00 77.94 86 LEU A CA 1
ATOM 692 C C . LEU A 1 86 ? -2.992 -25.707 0.228 1.00 77.94 86 LEU A C 1
ATOM 694 O O . LEU A 1 86 ? -2.682 -26.779 -0.288 1.00 77.94 86 LEU A O 1
ATOM 698 N N . GLN A 1 87 ? -4.096 -25.041 -0.114 1.00 72.50 87 GLN A N 1
ATOM 699 C CA . GLN A 1 87 ? -5.073 -25.565 -1.069 1.00 72.50 87 GLN A CA 1
ATOM 700 C C . GLN A 1 87 ? -4.533 -25.607 -2.508 1.00 72.50 87 GLN A C 1
ATOM 702 O O . GLN A 1 87 ? -4.775 -26.576 -3.225 1.00 72.50 87 GLN A O 1
ATOM 707 N N . GLU A 1 88 ? -3.745 -24.609 -2.914 1.00 67.25 88 GLU A N 1
ATOM 708 C CA . GLU A 1 88 ? -3.108 -24.569 -4.239 1.00 67.25 88 GLU A CA 1
ATOM 709 C C . GLU A 1 88 ? -1.900 -25.515 -4.330 1.00 67.25 88 GLU A C 1
ATOM 711 O O . GLU A 1 88 ? -1.700 -26.191 -5.341 1.00 67.25 88 GLU A O 1
ATOM 716 N N . MET A 1 89 ? -1.096 -25.607 -3.265 1.00 62.84 89 MET A N 1
ATOM 717 C CA . MET A 1 89 ? 0.126 -26.421 -3.258 1.00 62.84 89 MET A CA 1
ATOM 718 C C . MET A 1 89 ? -0.133 -27.919 -3.065 1.00 62.84 89 MET A C 1
ATOM 720 O O . MET A 1 89 ? 0.717 -28.724 -3.441 1.00 62.84 89 MET A O 1
ATOM 724 N N . ALA A 1 90 ? -1.293 -28.315 -2.532 1.00 55.88 90 ALA A N 1
ATOM 725 C CA . ALA A 1 90 ? -1.660 -29.725 -2.376 1.00 55.88 90 ALA A CA 1
ATOM 726 C C . ALA A 1 90 ? -1.808 -30.475 -3.717 1.00 55.88 90 ALA A C 1
ATOM 728 O O . ALA A 1 90 ? -1.715 -31.700 -3.742 1.00 55.88 90 ALA A O 1
ATOM 729 N N . ILE A 1 91 ? -2.019 -29.753 -4.825 1.00 49.88 91 ILE A N 1
ATOM 730 C CA . ILE A 1 91 ? -2.238 -30.322 -6.167 1.00 49.88 91 ILE A CA 1
ATOM 731 C C . ILE A 1 91 ? -0.932 -30.355 -6.988 1.00 49.88 91 ILE A C 1
ATOM 733 O O . ILE A 1 91 ? -0.854 -31.028 -8.016 1.00 49.88 91 ILE A O 1
ATOM 737 N N . ALA A 1 92 ? 0.129 -29.674 -6.539 1.00 49.38 92 ALA A N 1
ATOM 738 C CA . ALA A 1 92 ? 1.400 -29.658 -7.254 1.00 49.38 92 ALA A CA 1
ATOM 739 C C . ALA A 1 92 ? 2.136 -31.005 -7.083 1.00 49.38 92 ALA A C 1
ATOM 741 O O . ALA A 1 92 ? 2.434 -31.397 -5.950 1.00 49.38 92 ALA A O 1
ATOM 742 N N . PRO A 1 93 ? 2.469 -31.726 -8.174 1.00 47.75 93 PRO A N 1
ATOM 743 C CA . PRO A 1 93 ? 3.245 -32.953 -8.067 1.00 47.75 93 PRO A CA 1
ATOM 744 C C . PRO A 1 93 ? 4.613 -32.649 -7.433 1.00 47.75 93 PRO A C 1
ATOM 746 O O . PRO A 1 93 ? 5.215 -31.612 -7.735 1.00 47.75 93 PRO A O 1
ATOM 749 N N . PRO A 1 94 ? 5.126 -33.526 -6.550 1.00 50.12 94 PRO A N 1
ATOM 750 C CA . PRO A 1 94 ? 6.375 -33.282 -5.846 1.00 50.12 94 PRO A CA 1
ATOM 751 C C . PRO A 1 94 ? 7.517 -33.088 -6.846 1.00 50.12 94 PRO A C 1
ATOM 753 O O . PRO A 1 94 ? 7.828 -33.969 -7.651 1.00 50.12 94 PRO A O 1
ATOM 756 N N . LEU A 1 95 ? 8.152 -31.917 -6.787 1.00 51.09 95 LEU A N 1
ATOM 757 C CA . LEU A 1 95 ? 9.314 -31.601 -7.605 1.00 51.09 95 LEU A CA 1
ATOM 758 C C . LEU A 1 95 ? 10.477 -32.527 -7.218 1.00 51.09 95 LEU A C 1
ATOM 760 O O . LEU A 1 95 ? 11.087 -32.391 -6.160 1.00 51.09 95 LEU A O 1
ATOM 764 N N . SER A 1 96 ? 10.799 -33.442 -8.132 1.00 44.50 96 SER A N 1
ATOM 765 C CA . SER A 1 96 ? 11.969 -34.328 -8.150 1.00 44.50 96 SER A CA 1
ATOM 766 C C . SER A 1 96 ? 12.060 -35.360 -7.013 1.00 44.50 96 SER A C 1
ATOM 768 O O . SER A 1 96 ? 12.425 -35.038 -5.889 1.00 44.50 96 SER A O 1
ATOM 770 N N . GLY A 1 97 ? 11.774 -36.627 -7.344 1.00 40.19 97 GLY A N 1
ATOM 771 C CA . GLY A 1 97 ? 12.593 -37.834 -7.097 1.00 40.19 97 GLY A CA 1
ATOM 772 C C . GLY A 1 97 ? 13.317 -38.092 -5.764 1.00 40.19 97 GLY A C 1
ATOM 773 O O . GLY A 1 97 ? 14.060 -39.067 -5.682 1.00 40.19 97 GLY A O 1
ATOM 774 N N . LYS A 1 98 ? 13.151 -37.290 -4.715 1.00 37.19 98 LYS A N 1
ATOM 775 C CA . LYS A 1 98 ? 13.690 -37.568 -3.384 1.00 37.19 98 LYS A CA 1
ATOM 776 C C . LYS A 1 98 ? 12.593 -38.247 -2.587 1.00 37.19 98 LYS A C 1
ATOM 778 O O . LYS A 1 98 ? 11.576 -37.632 -2.279 1.00 37.19 98 LYS A O 1
ATOM 783 N N . ALA A 1 99 ? 12.806 -39.528 -2.284 1.00 34.31 99 ALA A N 1
ATOM 784 C CA . ALA A 1 99 ? 11.958 -40.295 -1.386 1.00 34.31 99 ALA A CA 1
ATOM 785 C C . ALA A 1 99 ? 11.634 -39.451 -0.147 1.00 34.31 99 ALA A C 1
ATOM 787 O O . ALA A 1 99 ? 12.534 -38.995 0.564 1.00 34.31 99 ALA A O 1
ATOM 788 N N . MET A 1 100 ? 10.342 -39.221 0.082 1.00 38.03 100 MET A N 1
ATOM 789 C CA . MET A 1 100 ? 9.831 -38.500 1.237 1.00 38.03 100 MET A CA 1
ATOM 790 C C . MET A 1 100 ? 10.081 -39.365 2.475 1.00 38.03 100 MET A C 1
ATOM 792 O O . MET A 1 100 ? 9.226 -40.129 2.917 1.00 38.03 100 MET A O 1
ATOM 796 N N . THR A 1 101 ? 11.291 -39.292 3.034 1.00 34.94 101 THR A N 1
ATOM 797 C CA . THR A 1 101 ? 11.535 -39.798 4.381 1.00 34.94 101 THR A CA 1
ATOM 798 C C . THR A 1 101 ? 10.598 -39.009 5.279 1.00 34.94 101 THR A C 1
ATOM 800 O O . THR A 1 101 ? 10.669 -37.780 5.300 1.00 34.94 101 THR A O 1
ATOM 803 N N . ARG A 1 102 ? 9.693 -39.699 5.977 1.00 40.34 102 ARG A N 1
ATOM 804 C CA . ARG A 1 102 ? 8.722 -39.128 6.915 1.00 40.34 102 ARG A CA 1
ATOM 805 C C . ARG A 1 102 ? 9.456 -38.471 8.092 1.00 40.34 102 ARG A C 1
ATOM 807 O O . ARG A 1 102 ? 9.445 -38.975 9.208 1.00 40.34 102 ARG A O 1
ATOM 814 N N . ARG A 1 103 ? 10.133 -37.349 7.858 1.00 41.47 103 ARG A N 1
ATOM 815 C CA . ARG A 1 103 ? 10.536 -36.423 8.910 1.00 41.47 103 ARG A CA 1
ATOM 816 C C . ARG A 1 103 ? 9.299 -35.595 9.191 1.00 41.47 103 ARG A C 1
ATOM 818 O O . ARG A 1 103 ? 8.756 -34.997 8.267 1.00 41.47 103 ARG A O 1
ATOM 825 N N . ARG A 1 104 ? 8.826 -35.610 10.443 1.00 38.75 104 ARG A N 1
ATOM 826 C CA . ARG A 1 104 ? 7.793 -34.683 10.924 1.00 38.75 104 ARG A CA 1
ATOM 827 C C . ARG A 1 104 ? 8.116 -33.305 10.367 1.00 38.75 104 ARG A C 1
ATOM 829 O O . ARG A 1 104 ? 9.124 -32.712 10.752 1.00 38.75 104 ARG A O 1
ATOM 836 N N . VAL A 1 105 ? 7.289 -32.826 9.449 1.00 40.84 105 VAL A N 1
ATOM 837 C CA . VAL A 1 105 ? 7.377 -31.450 8.996 1.00 40.84 105 VAL A CA 1
ATOM 838 C C . VAL A 1 105 ? 6.843 -30.635 10.163 1.00 40.84 105 VAL A C 1
ATOM 840 O O . VAL A 1 105 ? 5.641 -30.570 10.399 1.00 40.84 105 VAL A O 1
ATOM 843 N N . ASN A 1 106 ? 7.756 -30.146 10.998 1.00 35.94 106 ASN A N 1
ATOM 844 C CA . ASN A 1 106 ? 7.412 -29.224 12.065 1.00 35.94 106 ASN A CA 1
ATOM 845 C C . ASN A 1 106 ? 6.820 -27.980 11.389 1.00 35.94 106 ASN A C 1
ATOM 847 O O . ASN A 1 106 ? 7.362 -27.519 10.383 1.00 35.94 106 ASN A O 1
ATOM 851 N N . ILE A 1 107 ? 5.716 -27.448 11.909 1.00 44.78 107 ILE A N 1
ATOM 852 C CA . ILE A 1 107 ? 5.040 -26.276 11.334 1.00 44.78 107 ILE A CA 1
ATOM 853 C C . ILE A 1 107 ? 5.994 -25.071 11.191 1.00 44.78 107 ILE A C 1
ATOM 855 O O . ILE A 1 107 ? 5.832 -24.233 10.308 1.00 44.78 107 ILE A O 1
ATOM 859 N N . SER A 1 108 ? 7.074 -25.060 11.977 1.00 41.38 108 SER A N 1
ATOM 860 C CA . SER A 1 108 ? 8.195 -24.118 11.889 1.00 41.38 108 SER A CA 1
ATOM 861 C C . SER A 1 108 ? 9.031 -24.203 10.596 1.00 41.38 108 SER A C 1
ATOM 863 O O . SER A 1 108 ? 9.608 -23.198 10.189 1.00 41.38 108 SER A O 1
ATOM 865 N N . LEU A 1 109 ? 9.082 -25.346 9.901 1.00 38.47 109 LEU A N 1
ATOM 866 C CA . LEU A 1 109 ? 9.804 -25.483 8.624 1.00 38.47 109 LEU A CA 1
ATOM 867 C C . LEU A 1 109 ? 8.990 -24.960 7.429 1.00 38.47 109 LEU A C 1
ATOM 869 O O . LEU A 1 109 ? 9.555 -24.327 6.539 1.00 38.47 109 LEU A O 1
ATOM 873 N N . ILE A 1 110 ? 7.668 -25.166 7.434 1.00 50.09 110 ILE A N 1
ATOM 874 C CA . ILE A 1 110 ? 6.758 -24.606 6.417 1.00 50.09 110 ILE A CA 1
ATOM 875 C C . ILE A 1 110 ? 6.669 -23.085 6.581 1.00 50.09 110 ILE A C 1
ATOM 877 O O . ILE A 1 110 ? 6.752 -22.357 5.590 1.00 50.09 110 ILE A O 1
ATOM 881 N N . ALA A 1 111 ? 6.609 -22.604 7.829 1.00 43.88 111 ALA A N 1
ATOM 882 C CA . ALA A 1 111 ? 6.652 -21.180 8.134 1.00 43.88 111 ALA A CA 1
ATOM 883 C C . ALA A 1 111 ? 7.899 -20.503 7.544 1.00 43.88 111 ALA A C 1
ATOM 885 O O . ALA A 1 111 ? 7.767 -19.443 6.949 1.00 43.88 111 ALA A O 1
ATOM 886 N N . ASN A 1 112 ? 9.083 -21.123 7.607 1.00 35.72 112 ASN A N 1
ATOM 887 C CA . ASN A 1 112 ? 10.302 -20.530 7.044 1.00 35.72 112 ASN A CA 1
ATOM 888 C C . ASN A 1 112 ? 10.327 -20.506 5.506 1.00 35.72 112 ASN A C 1
ATOM 890 O O . ASN A 1 112 ? 10.765 -19.512 4.927 1.00 35.72 112 ASN A O 1
ATOM 894 N N . CYS A 1 113 ? 9.840 -21.549 4.827 1.00 35.25 113 CYS A N 1
ATOM 895 C CA . CYS A 1 113 ? 9.834 -21.579 3.360 1.00 35.25 113 CYS A CA 1
ATOM 896 C C . CYS A 1 113 ? 8.795 -20.627 2.746 1.00 35.25 113 CYS A C 1
ATOM 898 O O . CYS A 1 113 ? 9.099 -19.979 1.745 1.00 35.25 113 CYS A O 1
ATOM 900 N N . ILE A 1 114 ? 7.607 -20.494 3.349 1.00 45.16 114 ILE A N 1
ATOM 901 C CA . ILE A 1 114 ? 6.578 -19.565 2.852 1.00 45.16 114 ILE A CA 1
ATOM 902 C C . ILE A 1 114 ? 6.826 -18.134 3.350 1.00 45.16 114 ILE A C 1
ATOM 904 O O . ILE A 1 114 ? 6.568 -17.175 2.618 1.00 45.16 114 ILE A O 1
ATOM 908 N N . ALA A 1 115 ? 7.443 -17.958 4.527 1.00 34.34 115 ALA A N 1
ATOM 909 C CA . ALA A 1 115 ? 7.919 -16.647 4.953 1.00 34.34 115 ALA A CA 1
ATOM 910 C C . ALA A 1 115 ? 8.853 -16.047 3.901 1.00 34.34 115 ALA A C 1
ATOM 912 O O . ALA A 1 115 ? 8.676 -14.894 3.559 1.00 34.34 115 ALA A O 1
ATOM 913 N N . MET A 1 116 ? 9.784 -16.778 3.286 1.00 33.72 116 MET A N 1
ATOM 914 C CA . MET A 1 116 ? 10.705 -16.146 2.325 1.00 33.72 116 MET A CA 1
ATOM 915 C C . MET A 1 116 ? 10.020 -15.551 1.072 1.00 33.72 116 MET A C 1
ATOM 917 O O . MET A 1 116 ? 10.461 -14.507 0.578 1.00 33.72 116 MET A O 1
ATOM 921 N N . SER A 1 117 ? 8.920 -16.142 0.589 1.00 38.03 117 SER A N 1
ATOM 922 C CA . SER A 1 117 ? 8.161 -15.637 -0.569 1.00 38.03 117 SER A CA 1
ATOM 923 C C . SER A 1 117 ? 7.119 -14.574 -0.188 1.00 38.03 117 SER A C 1
ATOM 925 O O . SER A 1 117 ? 7.027 -13.540 -0.858 1.00 38.03 117 SER A O 1
ATOM 927 N N . ALA A 1 118 ? 6.393 -14.759 0.919 1.00 35.56 118 ALA A N 1
ATOM 928 C CA . ALA A 1 118 ? 5.410 -13.793 1.419 1.00 35.56 118 ALA A CA 1
ATOM 929 C C . ALA A 1 118 ? 6.075 -12.552 2.046 1.00 35.56 118 ALA A C 1
ATOM 931 O O . ALA A 1 118 ? 5.649 -11.422 1.802 1.00 35.56 118 ALA A O 1
ATOM 932 N N . VAL A 1 119 ? 7.182 -12.730 2.776 1.00 38.12 119 VAL A N 1
ATOM 933 C CA . VAL A 1 119 ? 7.948 -11.644 3.411 1.00 38.12 119 VAL A CA 1
ATOM 934 C C . VAL A 1 119 ? 8.588 -10.735 2.370 1.00 38.12 119 VAL A C 1
ATOM 936 O O . VAL A 1 119 ? 8.727 -9.552 2.647 1.00 38.12 119 VAL A O 1
ATOM 939 N N . SER A 1 120 ? 8.920 -11.199 1.161 1.00 39.28 120 SER A N 1
ATOM 940 C CA . SER A 1 120 ? 9.399 -10.284 0.109 1.00 39.28 120 SER A CA 1
ATOM 941 C C . SER A 1 120 ? 8.310 -9.301 -0.338 1.00 39.28 120 SER A C 1
ATOM 943 O O . SER A 1 120 ? 8.572 -8.104 -0.455 1.00 39.28 120 SER A O 1
ATOM 945 N N . ARG A 1 121 ? 7.063 -9.767 -0.502 1.00 41.38 121 ARG A N 1
ATOM 946 C CA . ARG A 1 121 ? 5.928 -8.899 -0.866 1.00 41.38 121 ARG A CA 1
ATOM 947 C C . ARG A 1 121 ? 5.481 -8.018 0.307 1.00 41.38 121 ARG A C 1
ATOM 949 O O . ARG A 1 121 ? 5.247 -6.828 0.115 1.00 41.38 121 ARG A O 1
ATOM 956 N N . ILE A 1 122 ? 5.477 -8.555 1.529 1.00 41.66 122 ILE A N 1
ATOM 957 C CA . ILE A 1 122 ? 5.154 -7.812 2.758 1.00 41.66 122 ILE A CA 1
ATOM 958 C C . ILE A 1 122 ? 6.254 -6.794 3.113 1.00 41.66 122 ILE A C 1
ATOM 960 O O . ILE A 1 122 ? 5.936 -5.692 3.547 1.00 41.66 122 ILE A O 1
ATOM 964 N N . ARG A 1 123 ? 7.546 -7.083 2.888 1.00 36.41 123 ARG A N 1
ATOM 965 C CA . ARG A 1 123 ? 8.647 -6.122 3.124 1.00 36.41 123 ARG A CA 1
ATOM 966 C C . ARG A 1 123 ? 8.594 -4.943 2.163 1.00 36.41 123 ARG A C 1
ATOM 968 O O . ARG A 1 123 ? 8.823 -3.825 2.615 1.00 36.41 123 ARG A O 1
ATOM 975 N N . CYS A 1 124 ? 8.252 -5.157 0.890 1.00 37.03 124 CYS A N 1
ATOM 976 C CA . CYS A 1 124 ? 7.963 -4.053 -0.032 1.00 37.03 124 CYS A CA 1
ATOM 977 C C . CYS A 1 124 ? 6.792 -3.200 0.470 1.00 37.03 124 CYS A C 1
ATOM 979 O O . CYS A 1 124 ? 6.868 -1.977 0.408 1.00 37.03 124 CYS A O 1
ATOM 981 N N . TRP A 1 125 ? 5.755 -3.832 1.023 1.00 35.62 125 TRP A N 1
ATOM 982 C CA . TRP A 1 125 ? 4.573 -3.150 1.546 1.00 35.62 125 TRP A CA 1
ATOM 983 C C . TRP A 1 125 ? 4.867 -2.345 2.824 1.00 35.62 125 TRP A C 1
ATOM 985 O O . TRP A 1 125 ? 4.544 -1.166 2.885 1.00 35.62 125 TRP A O 1
ATOM 995 N N . ILE A 1 126 ? 5.589 -2.915 3.798 1.00 43.69 126 ILE A N 1
ATOM 996 C CA . ILE A 1 126 ? 6.050 -2.209 5.011 1.00 43.69 126 ILE A CA 1
ATOM 997 C C . ILE A 1 126 ? 7.007 -1.062 4.650 1.00 43.69 126 ILE A C 1
ATOM 999 O O . ILE A 1 126 ? 6.960 0.004 5.263 1.00 43.69 126 ILE A O 1
ATOM 1003 N N . TRP A 1 127 ? 7.876 -1.253 3.654 1.00 38.25 127 TRP A N 1
ATOM 1004 C CA . TRP A 1 127 ? 8.781 -0.203 3.182 1.00 38.25 127 TRP A CA 1
ATOM 1005 C C . TRP A 1 127 ? 8.034 0.928 2.470 1.00 38.25 127 TRP A C 1
ATOM 1007 O O . TRP A 1 127 ? 8.314 2.097 2.725 1.00 38.25 127 TRP A O 1
ATOM 1017 N N . ALA A 1 128 ? 7.056 0.601 1.627 1.00 40.38 128 ALA A N 1
ATOM 1018 C CA . ALA A 1 128 ? 6.239 1.595 0.947 1.00 40.38 128 ALA A CA 1
ATOM 1019 C C . ALA A 1 128 ? 5.260 2.300 1.911 1.00 40.38 128 ALA A C 1
ATOM 1021 O O . ALA A 1 128 ? 5.081 3.505 1.776 1.00 40.38 128 ALA A O 1
ATOM 1022 N N . LEU A 1 129 ? 4.758 1.634 2.961 1.00 45.72 129 LEU A N 1
ATOM 1023 C CA . LEU A 1 129 ? 4.055 2.282 4.079 1.00 45.72 129 LEU A CA 1
ATOM 1024 C C . LEU A 1 129 ? 4.971 3.248 4.841 1.00 45.72 129 LEU A C 1
ATOM 1026 O O . LEU A 1 129 ? 4.578 4.379 5.108 1.00 45.72 129 LEU A O 1
ATOM 1030 N N . LYS A 1 130 ? 6.219 2.848 5.136 1.00 38.91 130 LYS A N 1
ATOM 1031 C CA . LYS A 1 130 ? 7.212 3.741 5.760 1.00 38.91 130 LYS A CA 1
ATOM 1032 C C . LYS A 1 130 ? 7.575 4.940 4.883 1.00 38.91 130 LYS A C 1
ATOM 1034 O O . LYS A 1 130 ? 7.841 6.002 5.434 1.00 38.91 130 LYS A O 1
ATOM 1039 N N . LYS A 1 131 ? 7.592 4.790 3.554 1.00 43.69 131 LYS A N 1
ATOM 1040 C CA . LYS A 1 131 ? 7.811 5.902 2.616 1.00 43.69 131 LYS A CA 1
ATOM 1041 C C . LYS A 1 131 ? 6.577 6.784 2.439 1.00 43.69 131 LYS A C 1
ATOM 1043 O O . LYS A 1 131 ? 6.739 7.982 2.389 1.00 43.69 131 LYS A O 1
ATOM 1048 N N . ALA A 1 132 ? 5.364 6.235 2.413 1.00 42.88 132 ALA A N 1
ATOM 1049 C CA . ALA A 1 132 ? 4.125 7.023 2.338 1.00 42.88 132 ALA A CA 1
ATOM 1050 C C . ALA A 1 132 ? 3.800 7.791 3.642 1.00 42.88 132 ALA A C 1
ATOM 1052 O O . ALA A 1 132 ? 2.827 8.550 3.701 1.00 42.88 132 ALA A O 1
ATOM 1053 N N . MET A 1 133 ? 4.583 7.558 4.701 1.00 41.47 133 MET A N 1
ATOM 1054 C CA . MET A 1 133 ? 4.584 8.327 5.947 1.00 41.47 133 MET A CA 1
ATOM 1055 C C . MET A 1 133 ? 5.500 9.568 5.904 1.00 41.47 133 MET A C 1
ATOM 1057 O O . MET A 1 133 ? 5.415 10.358 6.840 1.00 41.47 133 MET A O 1
ATOM 1061 N N . TRP A 1 134 ? 6.357 9.732 4.882 1.00 37.03 134 TRP A N 1
ATOM 1062 C CA . TRP A 1 134 ? 7.329 10.830 4.746 1.00 37.03 134 TRP A CA 1
ATOM 1063 C C . TRP A 1 134 ? 7.222 11.536 3.394 1.00 37.03 134 TRP A C 1
ATOM 1065 O O . TRP A 1 134 ? 7.156 10.834 2.362 1.00 37.03 134 TRP A O 1
#

InterPro domains:
  IPR032387 Acetyl-coenzyme A synthetase, N-terminal domain [PF16177] (24-81)
  IPR042099 ANL, N-terminal domain [G3DSA:3.40.50.12780] (1-105)

Secondary structure (DSSP, 8-state):
----PPPPPPHHHHTT-SS-HHHHHHHHHHHHH-HHHHHHHHGGGSPPSB--S--EEEEEETTEEEEEESTT-B--HHIIIIIHHHHHHTTSPPSS----------HHHHHHHHHHHHHHHHHHHHHHHHHTT-

Sequence (134 aa):
MSQTHKHAIPANIADRCLINPEQYETKYKQSINDPDTFWGEQGKILDWITPYQKVKNTSFAPGNVSIKWYEDGTLNLAANCLDRHLQEMAIAPPLSGKAMTRRRVNISLIANCIAMSAVSRIRCWIWALKKAMW

Organism: Salmonella enterica I (NCBI:txid59201)

pLDDT: mean 72.43, std 23.22, range [33.72, 94.06]

Foldseek 3Di:
DDDDDDDDDDPVCCVPPPADPVNCVVLLVCCQVPVQVSQLVVVVLFDWPAFAPAAWDADPPVVDGDGDGSNVTHDDPCCRQPVVVCVVVVPDDDDDDDPPPPDPPDVVNSSVVSCVVVVVSVVVVVVSVVVSVD

Radius of gyration: 19.81 Å; chains: 1; bounding box: 46×58×40 Å